Protein AF-A0A016TIL7-F1 (afdb_monomer_lite)

Secondary structure (DSSP, 8-state):
----EEEEE-STT-EEEEEE-GGG-S-EEEEEEEE-TTS-EEEEEEEEEESSEEEEEEE-TTS-EEEEEEESPEEEESPPP-

Sequence (82 aa):
MSQTRSWTYAKKLQKNTFQQKADECGLKDWEIATFDESGKPAHTVKVTLDGIGRVTYKVGDDLKPVQKDRQGAICKGECAPL

Radius of gyration: 12.38 Å; chains: 1; bounding box: 29×27×32 Å

Foldseek 3Di:
DQPAAEAEAEDAFDKDKDWDAPVNAAFHKYWYWYADPVRHTQDIFIKTKHFGWMWMWTQHPSSDTATDDIDGIDIDGPHHDD

pLDDT: mean 75.25, std 10.39, range [32.56, 86.19]

Structure (mmCIF, N/CA/C/O backbone):
data_AF-A0A016TIL7-F1
#
_entry.id   AF-A0A016TIL7-F1
#
loop_
_atom_site.group_PDB
_atom_site.id
_atom_site.type_symbol
_atom_site.label_atom_id
_atom_site.label_alt_id
_atom_site.label_comp_id
_atom_site.label_asym_id
_atom_site.label_entity_id
_atom_site.label_seq_id
_atom_site.pdbx_PDB_ins_code
_atom_site.Cartn_x
_atom_site.Cartn_y
_atom_site.Cartn_z
_atom_site.occupancy
_atom_site.B_iso_or_equiv
_atom_site.auth_seq_id
_atom_site.auth_comp_id
_atom_site.auth_asym_id
_atom_site.auth_atom_id
_atom_site.pdbx_PDB_model_num
ATOM 1 N N . MET A 1 1 ? -18.895 9.240 9.288 1.00 32.56 1 MET A N 1
ATOM 2 C CA . MET A 1 1 ? -17.951 9.773 8.283 1.00 32.56 1 MET A CA 1
ATOM 3 C C . MET A 1 1 ? -16.763 8.826 8.234 1.00 32.56 1 MET A C 1
ATOM 5 O O . MET A 1 1 ? -15.899 8.905 9.098 1.00 32.56 1 MET A O 1
ATOM 9 N N . SER A 1 2 ? -16.773 7.853 7.324 1.00 41.28 2 SER A N 1
ATOM 10 C CA . SER A 1 2 ? -15.672 6.892 7.192 1.00 41.28 2 SER A CA 1
ATOM 11 C C . SER A 1 2 ? -14.467 7.623 6.603 1.00 41.28 2 SER A C 1
ATOM 13 O O . SER A 1 2 ? -14.496 8.011 5.441 1.00 41.28 2 SER A O 1
ATOM 15 N N . GLN A 1 3 ? -13.442 7.893 7.414 1.00 50.31 3 GLN A N 1
ATOM 16 C CA . GLN A 1 3 ? -12.179 8.439 6.916 1.00 50.31 3 GLN A CA 1
ATOM 17 C C . GLN A 1 3 ? -11.482 7.355 6.089 1.00 50.31 3 GLN A C 1
ATOM 19 O O . GLN A 1 3 ? -10.814 6.483 6.643 1.00 50.31 3 GLN A O 1
ATOM 24 N N . THR A 1 4 ? -11.663 7.394 4.770 1.00 56.09 4 THR A N 1
ATOM 25 C CA . THR A 1 4 ? -10.845 6.624 3.830 1.00 56.09 4 THR A CA 1
ATOM 26 C C . THR A 1 4 ? -9.410 7.106 3.976 1.00 56.09 4 THR A C 1
ATOM 28 O O . THR A 1 4 ? -9.111 8.282 3.765 1.00 56.09 4 THR A O 1
ATOM 31 N N . ARG A 1 5 ? -8.516 6.216 4.398 1.00 69.38 5 ARG A N 1
ATOM 32 C CA . ARG A 1 5 ? -7.097 6.546 4.518 1.00 69.38 5 ARG A CA 1
ATOM 33 C C . ARG A 1 5 ? -6.435 6.296 3.167 1.00 69.38 5 ARG A C 1
ATOM 35 O O . ARG A 1 5 ? -6.385 5.163 2.696 1.00 69.38 5 ARG A O 1
ATOM 42 N N . SER A 1 6 ? -5.947 7.365 2.545 1.00 71.25 6 SER A N 1
ATOM 43 C CA . SER A 1 6 ? -5.214 7.306 1.282 1.00 71.25 6 SER A CA 1
ATOM 44 C C . SER A 1 6 ? -3.710 7.222 1.537 1.00 71.25 6 SER A C 1
ATOM 46 O O . SER A 1 6 ? -3.148 8.041 2.269 1.00 71.25 6 SER A O 1
ATOM 48 N N . TRP A 1 7 ? -3.050 6.263 0.903 1.00 77.75 7 TRP A N 1
ATOM 49 C CA . TRP A 1 7 ? -1.604 6.113 0.897 1.00 77.75 7 TRP A CA 1
ATOM 50 C C . TRP A 1 7 ? -1.041 6.514 -0.453 1.00 77.75 7 TRP A C 1
ATOM 52 O O . TRP A 1 7 ? -1.497 6.042 -1.490 1.00 77.75 7 TRP A O 1
ATOM 62 N N . THR A 1 8 ? -0.019 7.358 -0.432 1.00 80.00 8 THR A N 1
ATOM 63 C CA . THR A 1 8 ? 0.585 7.898 -1.644 1.00 80.00 8 THR A CA 1
ATOM 64 C C . THR A 1 8 ? 2.051 7.497 -1.757 1.00 80.00 8 THR A C 1
ATOM 66 O O 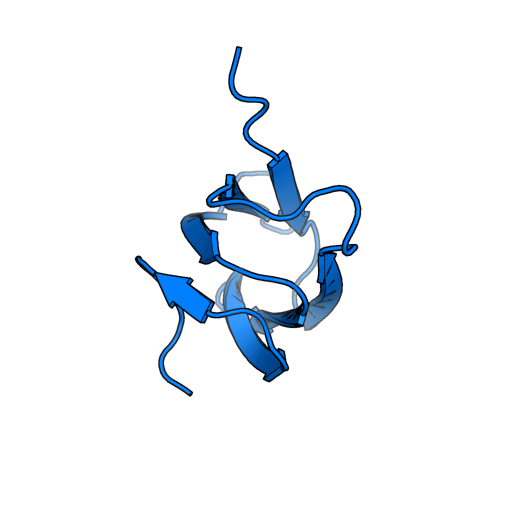. THR A 1 8 ? 2.827 7.599 -0.804 1.00 80.00 8 THR A O 1
ATOM 69 N N . TYR A 1 9 ? 2.436 7.035 -2.944 1.00 81.50 9 TYR A N 1
ATOM 70 C CA . TYR A 1 9 ? 3.812 6.690 -3.280 1.00 81.50 9 TYR A CA 1
ATOM 71 C C . TYR A 1 9 ? 4.294 7.561 -4.425 1.00 81.50 9 TYR A C 1
ATOM 73 O O . TYR A 1 9 ? 3.767 7.470 -5.527 1.00 81.50 9 TYR A O 1
ATOM 81 N N . ALA A 1 10 ? 5.311 8.379 -4.176 1.00 74.69 10 ALA A N 1
ATOM 82 C CA . ALA A 1 10 ? 5.817 9.324 -5.168 1.00 74.69 10 ALA A CA 1
ATOM 83 C C . ALA A 1 10 ? 7.025 8.797 -5.956 1.00 74.69 10 ALA A C 1
ATOM 85 O O . ALA A 1 10 ? 7.492 9.464 -6.873 1.00 74.69 10 ALA A O 1
ATOM 86 N N . LYS A 1 11 ? 7.586 7.643 -5.568 1.00 76.38 11 LYS A N 1
ATOM 87 C CA . LYS A 1 11 ? 8.821 7.112 -6.155 1.00 76.38 11 LYS A CA 1
ATOM 88 C C . LYS A 1 11 ? 8.701 5.633 -6.507 1.00 76.38 11 LYS A C 1
ATOM 90 O O . LYS A 1 11 ? 8.136 4.841 -5.748 1.00 76.38 11 LYS A O 1
ATOM 95 N N . LYS A 1 12 ? 9.329 5.255 -7.624 1.00 78.56 12 LYS A N 1
ATOM 96 C C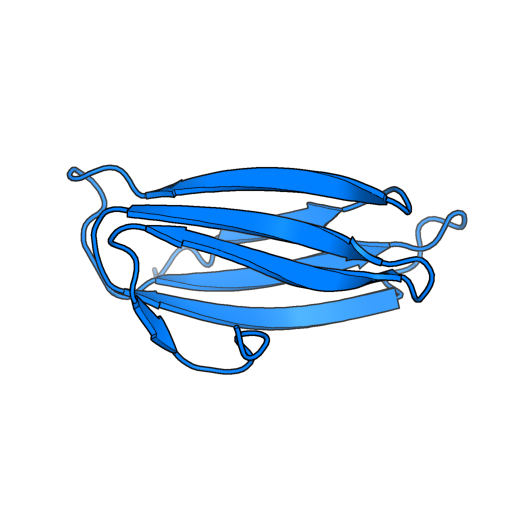A . LYS A 1 12 ? 9.604 3.855 -7.983 1.00 78.56 12 LYS A CA 1
ATOM 97 C C . LYS A 1 12 ? 10.410 3.189 -6.867 1.00 78.56 12 LYS A C 1
ATOM 99 O O . LYS A 1 12 ? 11.209 3.843 -6.196 1.00 78.56 12 LYS A O 1
ATOM 104 N N . LEU A 1 13 ? 10.179 1.895 -6.643 1.00 79.31 13 LEU A N 1
ATOM 105 C CA . LEU A 1 13 ? 10.841 1.087 -5.607 1.00 79.31 13 LEU A CA 1
ATOM 106 C C . LEU A 1 13 ? 10.584 1.530 -4.157 1.00 79.31 13 LEU A C 1
ATOM 108 O O . LEU A 1 13 ? 11.119 0.909 -3.232 1.00 79.31 13 LEU A O 1
ATOM 112 N N . GLN A 1 14 ? 9.739 2.541 -3.933 1.00 83.19 14 GLN A N 1
ATOM 113 C CA . GLN A 1 14 ? 9.363 2.967 -2.595 1.00 83.19 14 GLN A CA 1
ATOM 114 C C . GLN A 1 14 ? 8.612 1.837 -1.887 1.00 83.19 14 GLN A C 1
ATOM 116 O O . GLN A 1 14 ? 7.698 1.218 -2.438 1.00 83.19 14 GLN A O 1
ATOM 121 N N . LYS A 1 15 ? 9.018 1.565 -0.646 1.00 84.62 15 LYS A N 1
ATOM 122 C CA . LYS A 1 15 ? 8.411 0.556 0.214 1.00 84.62 15 LYS A CA 1
ATOM 123 C C . LYS A 1 15 ? 7.882 1.234 1.463 1.00 84.62 15 LYS A C 1
ATOM 125 O O . LYS A 1 15 ? 8.661 1.823 2.205 1.00 84.62 15 LYS A O 1
ATOM 130 N N . ASN A 1 16 ? 6.594 1.063 1.729 1.00 82.94 16 ASN A N 1
ATOM 131 C CA . ASN A 1 16 ? 5.999 1.481 2.988 1.00 82.94 16 ASN A CA 1
ATOM 132 C C . ASN A 1 16 ? 5.377 0.269 3.673 1.00 82.94 16 ASN A C 1
ATOM 134 O O . ASN A 1 16 ? 4.716 -0.558 3.040 1.00 82.94 16 ASN A O 1
ATOM 138 N N . THR A 1 17 ? 5.599 0.187 4.979 1.00 82.44 17 THR A N 1
ATOM 139 C CA . THR A 1 17 ? 4.929 -0.771 5.849 1.00 82.44 17 THR A CA 1
ATOM 140 C C . THR A 1 17 ? 3.909 -0.012 6.673 1.00 82.44 17 THR A C 1
ATOM 142 O O . THR A 1 17 ? 4.250 0.932 7.382 1.00 82.44 17 THR A O 1
ATOM 145 N N . PHE A 1 18 ? 2.657 -0.430 6.575 1.00 76.75 18 PHE A N 1
ATOM 146 C CA . PHE A 1 18 ? 1.561 0.112 7.356 1.00 76.75 18 PHE A CA 1
ATOM 147 C C . PHE A 1 18 ? 1.194 -0.888 8.429 1.00 76.75 18 PHE A C 1
ATOM 149 O O . PHE A 1 18 ? 1.084 -2.078 8.154 1.00 76.75 18 PHE A O 1
ATOM 156 N N . GLN A 1 19 ? 0.997 -0.407 9.647 1.00 76.31 19 GLN A N 1
ATOM 157 C CA . GLN A 1 19 ? 0.552 -1.224 10.762 1.00 76.31 19 GLN A CA 1
ATOM 158 C C . GLN A 1 19 ? -0.776 -0.671 11.267 1.00 76.31 19 GLN A C 1
ATOM 160 O O . GLN A 1 19 ? -0.849 0.476 11.707 1.00 76.31 19 GLN A O 1
ATOM 165 N N . GLN A 1 20 ? -1.824 -1.486 11.185 1.00 71.94 20 GLN A N 1
ATOM 166 C CA . GLN A 1 20 ? -3.109 -1.204 11.801 1.00 71.94 20 GLN A CA 1
ATOM 167 C C . GLN A 1 20 ? -2.988 -1.512 13.299 1.00 71.94 20 GLN A C 1
ATOM 169 O O . GLN A 1 20 ? -2.659 -2.636 13.688 1.00 71.94 20 GLN A O 1
ATOM 174 N N . LYS A 1 21 ? -3.171 -0.488 14.138 1.00 69.31 21 LYS A N 1
ATOM 175 C CA . LYS A 1 21 ? -3.136 -0.620 15.601 1.00 69.31 21 LYS A CA 1
ATOM 176 C C . LYS A 1 21 ? -4.448 -1.211 16.114 1.00 69.31 21 LYS A C 1
ATOM 178 O O . LYS A 1 21 ? -5.491 -1.026 15.493 1.00 69.31 21 LYS A O 1
ATOM 183 N N . ALA A 1 22 ? -4.388 -1.874 17.268 1.00 64.62 22 ALA A N 1
ATOM 184 C CA . ALA A 1 22 ? -5.549 -2.482 17.918 1.00 64.62 22 ALA A CA 1
ATOM 185 C C . ALA A 1 22 ? -6.667 -1.474 18.233 1.00 64.62 22 ALA A C 1
ATOM 187 O O . ALA A 1 22 ? -7.839 -1.805 18.085 1.00 64.62 22 ALA A O 1
ATOM 188 N N . ASP A 1 23 ? -6.308 -0.230 18.561 1.00 66.50 23 ASP A N 1
ATOM 189 C CA . ASP A 1 23 ? -7.255 0.870 18.797 1.00 66.50 23 ASP A CA 1
ATOM 190 C C . ASP A 1 23 ? -8.089 1.258 17.564 1.00 66.50 23 ASP A C 1
ATOM 192 O O . ASP A 1 23 ? -9.086 1.963 17.679 1.00 66.50 23 ASP A O 1
ATOM 196 N N . GLU A 1 24 ? -7.692 0.813 16.370 1.00 65.31 24 GLU A N 1
ATOM 197 C CA . GLU A 1 24 ? -8.370 1.114 15.108 1.00 65.31 24 GLU A CA 1
ATOM 198 C C . GLU A 1 24 ? -8.982 -0.125 14.447 1.00 65.31 24 GLU A C 1
ATOM 200 O O . GLU A 1 24 ? -9.222 -0.107 13.237 1.00 65.31 24 GLU A O 1
ATOM 205 N N . CYS A 1 25 ? -9.217 -1.181 15.233 1.00 56.00 25 CYS A N 1
ATOM 206 C CA . CYS A 1 25 ? -9.759 -2.454 14.771 1.00 56.00 25 CYS A CA 1
ATOM 207 C C . CYS A 1 25 ? -11.083 -2.255 14.011 1.00 56.00 25 CYS A C 1
ATOM 209 O O . CYS A 1 25 ? -12.098 -1.866 14.591 1.00 56.00 25 CYS A O 1
ATOM 211 N N . GLY A 1 26 ? -11.065 -2.518 12.703 1.00 61.47 26 GLY A N 1
ATOM 212 C CA . GLY A 1 26 ? -12.254 -2.505 11.857 1.00 61.47 26 GLY A CA 1
ATOM 213 C C . GLY A 1 26 ? -11.932 -2.600 10.366 1.00 61.47 26 GLY A C 1
ATOM 214 O O . GLY A 1 26 ? -10.814 -2.312 9.939 1.00 61.47 26 GLY A O 1
ATOM 215 N N . LEU A 1 27 ? -12.940 -2.975 9.573 1.00 65.88 27 LEU A N 1
ATOM 216 C CA . LEU A 1 27 ? -12.911 -2.887 8.112 1.00 65.88 27 LEU A CA 1
ATOM 217 C C . LEU A 1 27 ? -12.713 -1.424 7.715 1.00 65.88 27 LEU A C 1
ATOM 219 O O . LEU A 1 27 ? -13.633 -0.612 7.833 1.00 65.88 27 LEU A O 1
ATOM 223 N N . LYS A 1 28 ? -11.509 -1.081 7.259 1.00 72.44 28 LYS A N 1
ATOM 224 C CA . LYS A 1 28 ? -11.23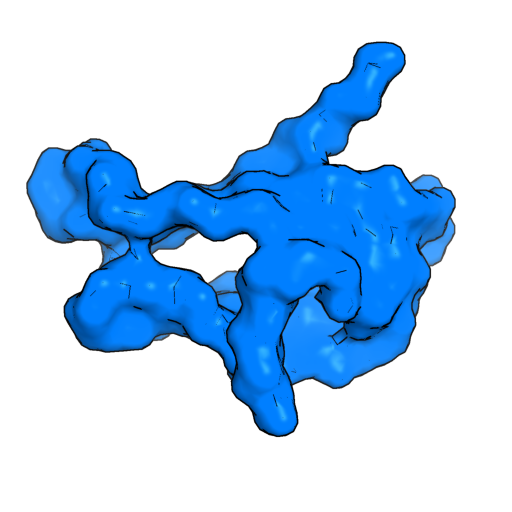5 0.233 6.676 1.00 72.44 28 LYS A CA 1
ATOM 225 C C . LYS A 1 28 ? -10.925 0.068 5.202 1.00 72.44 28 LYS A C 1
ATOM 227 O O . LYS A 1 28 ? -10.121 -0.788 4.827 1.00 72.44 28 LYS A O 1
ATOM 232 N N . ASP A 1 29 ? -11.560 0.904 4.393 1.00 77.25 29 ASP A N 1
ATOM 233 C CA . ASP A 1 29 ? -11.207 1.063 2.993 1.00 77.25 29 ASP A CA 1
ATOM 234 C C . ASP A 1 29 ? -9.980 1.958 2.892 1.00 77.25 29 ASP A C 1
ATOM 236 O O . ASP A 1 29 ? -9.923 3.061 3.451 1.00 77.25 29 ASP A O 1
ATOM 240 N N . TRP A 1 30 ? -8.995 1.451 2.172 1.00 77.62 30 TRP A N 1
ATOM 241 C CA . TRP A 1 30 ? -7.747 2.126 1.901 1.00 77.62 30 TRP A CA 1
ATOM 242 C C . TRP A 1 30 ? -7.604 2.313 0.407 1.00 77.62 30 TRP A C 1
ATOM 244 O O . TRP A 1 30 ? -7.988 1.462 -0.395 1.00 77.62 30 TRP A O 1
ATOM 254 N N . GLU A 1 31 ? -7.009 3.432 0.037 1.00 83.56 31 GLU A N 1
ATOM 255 C CA . GLU A 1 31 ? -6.706 3.733 -1.351 1.00 83.56 31 GLU A CA 1
ATOM 256 C C . GLU A 1 31 ? -5.201 3.924 -1.479 1.00 83.56 31 GLU A C 1
ATOM 258 O O . GLU A 1 31 ? -4.621 4.749 -0.779 1.00 83.56 31 GLU A O 1
ATOM 263 N N . ILE A 1 32 ? -4.551 3.140 -2.334 1.00 83.44 32 ILE A N 1
ATOM 264 C CA . ILE A 1 32 ? -3.133 3.291 -2.643 1.00 83.44 32 ILE A CA 1
ATOM 265 C C . ILE A 1 32 ? -3.021 3.979 -3.992 1.00 83.44 32 ILE A C 1
ATOM 267 O O . ILE A 1 32 ? -3.340 3.375 -5.012 1.00 83.44 32 ILE A O 1
ATOM 271 N N . ALA A 1 33 ? -2.518 5.206 -3.993 1.00 86.00 33 ALA A N 1
ATOM 272 C CA . ALA A 1 33 ? -2.179 5.944 -5.197 1.00 86.00 33 ALA A CA 1
ATOM 273 C C . ALA A 1 33 ? -0.657 5.972 -5.389 1.00 86.00 33 ALA A C 1
ATOM 275 O O . ALA A 1 33 ? 0.102 6.370 -4.502 1.00 86.00 33 ALA A O 1
ATOM 276 N N . THR A 1 34 ? -0.192 5.563 -6.558 1.00 85.00 34 THR A N 1
ATOM 277 C CA . THR A 1 34 ? 1.196 5.710 -6.986 1.00 85.00 34 THR A CA 1
ATOM 278 C C . THR A 1 34 ? 1.291 6.836 -7.999 1.00 85.00 34 THR A C 1
ATOM 280 O O . THR A 1 34 ? 0.391 7.034 -8.813 1.00 85.00 34 THR A O 1
ATOM 283 N N . PHE A 1 35 ? 2.375 7.595 -7.939 1.00 83.31 35 PHE A N 1
ATOM 284 C CA . PHE A 1 35 ? 2.637 8.723 -8.818 1.00 83.31 35 PHE A CA 1
ATOM 285 C C . PHE A 1 35 ? 3.887 8.436 -9.642 1.00 83.31 35 PHE A C 1
ATOM 287 O O . PHE A 1 35 ? 4.852 7.852 -9.146 1.00 83.31 35 PHE A O 1
ATOM 294 N N . ASP A 1 36 ? 3.847 8.844 -10.904 1.00 80.62 36 ASP A N 1
ATOM 295 C CA . ASP A 1 36 ? 5.010 8.863 -11.782 1.00 80.62 36 ASP A CA 1
ATOM 296 C C . ASP A 1 36 ? 6.007 9.960 -11.362 1.00 80.62 36 ASP A C 1
ATOM 298 O O . ASP A 1 36 ? 5.672 10.869 -10.599 1.00 80.62 36 ASP A O 1
ATOM 302 N N . GLU A 1 37 ? 7.226 9.911 -11.902 1.00 78.62 37 GLU A N 1
ATOM 303 C CA . GLU A 1 37 ? 8.273 10.927 -11.711 1.00 78.62 37 GLU A CA 1
ATOM 304 C C . GLU A 1 37 ? 7.813 12.342 -12.111 1.00 78.62 37 GLU A C 1
ATOM 306 O O . GLU A 1 37 ? 8.326 13.335 -11.598 1.00 78.62 37 GLU A O 1
ATOM 311 N N . SER A 1 38 ? 6.784 12.437 -12.957 1.00 80.00 38 SER A N 1
ATOM 312 C CA . SER A 1 38 ? 6.121 13.686 -13.349 1.00 80.00 38 SER A CA 1
ATOM 313 C C . SER A 1 38 ? 5.088 14.208 -12.332 1.00 80.00 38 SER A C 1
ATOM 315 O O . SER A 1 38 ? 4.424 15.211 -12.593 1.00 80.00 38 SER A O 1
ATOM 317 N N . GLY A 1 39 ? 4.868 13.509 -11.211 1.00 77.25 39 GLY A N 1
ATOM 318 C CA . GLY A 1 39 ? 3.859 13.849 -10.199 1.00 77.25 39 GLY A CA 1
ATOM 319 C C . GLY A 1 39 ? 2.413 13.547 -10.610 1.00 77.25 39 GLY A C 1
ATOM 320 O O . GLY A 1 39 ? 1.477 13.980 -9.939 1.00 77.25 39 GLY A O 1
ATOM 321 N N . LYS A 1 40 ? 2.203 12.807 -11.706 1.00 82.06 40 LYS A N 1
ATOM 322 C CA . LYS A 1 40 ? 0.871 12.370 -12.154 1.00 82.06 40 LYS A CA 1
ATOM 323 C C . LYS A 1 40 ? 0.505 11.029 -11.514 1.00 82.06 40 LYS A C 1
ATOM 325 O O . LYS A 1 40 ? 1.372 10.157 -11.470 1.00 82.06 40 LYS A O 1
ATOM 330 N N . PRO A 1 41 ? -0.743 10.830 -11.052 1.00 81.50 41 PRO A N 1
ATOM 331 C CA . PRO A 1 41 ? -1.183 9.535 -10.546 1.00 81.50 41 PRO A CA 1
ATOM 332 C C . PRO A 1 41 ? -1.096 8.496 -11.670 1.00 81.50 41 PRO A C 1
ATOM 334 O O . PRO A 1 41 ? -1.711 8.656 -12.723 1.00 81.50 41 PRO A O 1
ATOM 337 N N . ALA A 1 42 ? -0.286 7.466 -11.451 1.00 84.31 42 ALA A N 1
ATOM 338 C CA . ALA A 1 42 ? -0.062 6.370 -12.381 1.00 84.31 42 ALA A CA 1
ATOM 339 C C . ALA A 1 42 ? -1.077 5.248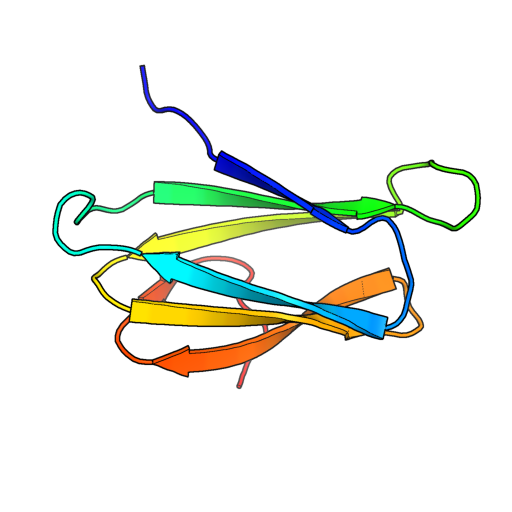 -12.142 1.00 84.31 42 ALA A C 1
ATOM 341 O O . ALA A 1 42 ? -1.779 4.837 -13.064 1.00 84.31 42 ALA A O 1
ATOM 342 N N . HIS A 1 43 ? -1.197 4.789 -10.893 1.00 82.56 43 HIS A N 1
ATOM 343 C CA . HIS A 1 43 ? -2.153 3.760 -10.503 1.00 82.56 43 HIS A CA 1
ATOM 344 C C . HIS A 1 43 ? -2.814 4.092 -9.173 1.00 82.56 43 HIS A C 1
ATOM 346 O O . HIS A 1 43 ? -2.146 4.483 -8.220 1.00 82.56 43 HIS A O 1
ATOM 352 N N . THR A 1 44 ? -4.119 3.855 -9.095 1.00 83.56 44 THR A N 1
ATOM 353 C CA . THR A 1 44 ? -4.880 3.941 -7.851 1.00 83.56 44 THR A CA 1
ATOM 354 C C . THR A 1 44 ? -5.581 2.613 -7.631 1.00 83.56 44 THR A C 1
ATOM 356 O O . THR A 1 44 ? -6.384 2.210 -8.468 1.00 83.56 44 THR A O 1
ATOM 359 N N . VAL A 1 45 ? -5.279 1.932 -6.528 1.00 81.88 45 VAL A N 1
ATOM 360 C CA . VAL A 1 45 ? -5.927 0.668 -6.151 1.00 81.88 45 VAL A CA 1
ATOM 361 C C . VAL A 1 45 ? -6.658 0.831 -4.830 1.00 81.88 45 VAL A C 1
ATOM 363 O O . VAL A 1 45 ? -6.178 1.507 -3.919 1.00 81.88 45 VAL A O 1
ATOM 366 N N . LYS A 1 46 ? -7.826 0.202 -4.719 1.00 81.56 46 LYS A N 1
ATOM 367 C CA . LYS A 1 46 ? -8.615 0.189 -3.486 1.00 81.56 46 LYS A CA 1
ATOM 368 C C . LYS A 1 46 ? -8.467 -1.160 -2.807 1.00 81.56 46 LYS A C 1
ATOM 370 O O . LYS A 1 46 ? -8.734 -2.202 -3.404 1.00 81.56 46 LYS A O 1
ATOM 375 N N . VAL A 1 47 ? -8.042 -1.129 -1.553 1.00 79.25 47 VAL A N 1
ATOM 376 C CA . VAL A 1 47 ? -7.834 -2.321 -0.736 1.00 79.25 47 VAL A CA 1
ATOM 377 C C . VAL A 1 47 ? -8.544 -2.143 0.590 1.00 79.25 47 VAL A C 1
ATOM 379 O O . VAL A 1 47 ? -8.427 -1.110 1.242 1.00 79.25 47 VAL A O 1
ATOM 382 N N . THR A 1 48 ? -9.273 -3.158 1.020 1.00 77.81 48 THR A N 1
ATOM 383 C CA . THR A 1 48 ? -9.931 -3.155 2.321 1.00 77.81 48 THR A CA 1
ATOM 384 C C . THR A 1 48 ? -9.093 -4.021 3.250 1.00 77.81 48 THR A C 1
ATOM 386 O O . THR A 1 48 ? -8.90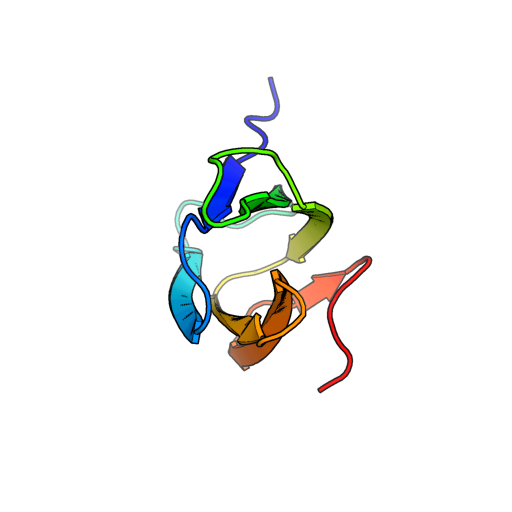4 -5.213 2.999 1.00 77.81 48 THR A O 1
ATOM 389 N N . LEU A 1 49 ? -8.549 -3.426 4.314 1.00 76.00 49 LEU A N 1
ATOM 390 C CA . LEU A 1 49 ? -7.834 -4.182 5.342 1.00 76.00 49 LEU A CA 1
ATOM 391 C C . LEU A 1 49 ? -8.740 -4.376 6.546 1.00 76.00 49 LEU A C 1
ATOM 393 O O . LEU A 1 49 ? -9.299 -3.416 7.077 1.00 76.00 49 LEU A O 1
ATOM 397 N N . ASP A 1 50 ? -8.828 -5.625 6.967 1.00 74.62 50 ASP A N 1
ATOM 398 C CA . ASP A 1 50 ? -9.676 -6.119 8.033 1.00 74.62 50 ASP A CA 1
ATOM 399 C C . ASP A 1 50 ? -8.799 -6.793 9.094 1.00 74.62 50 ASP A C 1
ATOM 401 O O . ASP A 1 50 ? -8.093 -7.764 8.809 1.00 74.62 50 ASP A O 1
ATOM 405 N N . GLY A 1 51 ? -8.810 -6.261 10.313 1.00 68.81 51 GLY A N 1
ATOM 406 C CA . GLY A 1 51 ? -8.068 -6.815 11.445 1.00 68.81 51 GLY A CA 1
ATOM 407 C C . GLY A 1 51 ? -6.733 -6.135 11.769 1.00 68.81 51 GLY A C 1
ATOM 408 O O . GLY A 1 51 ? -6.218 -5.275 11.053 1.00 68.81 51 GLY A O 1
ATOM 409 N N . ILE A 1 52 ? -6.176 -6.542 12.911 1.00 73.69 52 ILE A N 1
ATOM 410 C CA . ILE A 1 52 ? -4.970 -5.961 13.507 1.00 73.69 52 ILE A CA 1
ATOM 411 C C . ILE A 1 52 ? -3.746 -6.619 12.886 1.00 73.69 52 ILE A C 1
ATOM 413 O O . ILE A 1 52 ? -3.549 -7.830 12.990 1.00 73.69 52 ILE A O 1
ATOM 417 N N . GLY A 1 53 ? -2.891 -5.819 12.261 1.00 76.44 53 GLY A N 1
ATOM 418 C CA . GLY A 1 53 ? -1.741 -6.370 11.573 1.00 76.44 53 GLY A CA 1
ATOM 419 C C . GLY A 1 53 ? -0.906 -5.350 10.833 1.00 76.44 53 GLY A C 1
ATOM 420 O O . GLY A 1 53 ? -1.186 -4.154 10.853 1.00 76.44 53 GLY A O 1
ATOM 421 N N . ARG A 1 54 ? 0.136 -5.830 10.159 1.00 80.75 54 ARG A N 1
ATOM 422 C CA . ARG A 1 54 ? 0.957 -5.019 9.262 1.00 80.75 54 ARG A CA 1
ATOM 423 C C . ARG A 1 54 ? 0.829 -5.496 7.829 1.00 80.75 54 ARG A C 1
ATOM 425 O O . ARG A 1 54 ? 0.771 -6.696 7.582 1.00 80.75 54 ARG A O 1
ATOM 432 N N . VAL A 1 55 ? 0.843 -4.558 6.895 1.00 81.88 55 VAL A N 1
ATOM 433 C CA . VAL A 1 55 ? 0.927 -4.826 5.464 1.00 81.88 55 VAL A CA 1
ATOM 434 C C . VAL A 1 55 ? 2.049 -3.990 4.879 1.00 81.88 55 VAL A C 1
ATOM 436 O O . VAL A 1 55 ? 2.145 -2.789 5.122 1.00 81.88 55 VAL A O 1
ATOM 439 N N . THR A 1 56 ? 2.917 -4.633 4.109 1.00 85.62 56 THR A N 1
ATOM 440 C CA . THR A 1 56 ? 4.000 -3.973 3.390 1.00 85.62 56 THR A CA 1
ATOM 441 C C . THR A 1 56 ? 3.686 -3.949 1.910 1.00 85.62 56 THR A C 1
ATOM 443 O O . THR A 1 56 ? 3.527 -4.997 1.286 1.00 85.62 56 THR A O 1
ATOM 446 N N . TYR A 1 57 ? 3.678 -2.750 1.345 1.00 83.88 57 TYR A N 1
ATOM 447 C CA . TYR A 1 57 ? 3.528 -2.517 -0.084 1.00 83.88 57 TYR A CA 1
ATOM 448 C C . TYR A 1 57 ? 4.816 -1.924 -0.642 1.00 83.88 57 TYR A C 1
ATOM 450 O O . TYR A 1 57 ? 5.434 -1.042 -0.034 1.00 83.88 57 TYR A O 1
ATOM 458 N N . LYS A 1 58 ? 5.216 -2.423 -1.810 1.00 86.19 58 LYS A N 1
ATOM 459 C CA . LYS A 1 58 ? 6.345 -1.917 -2.585 1.00 86.19 58 LYS A CA 1
ATOM 460 C C . LYS A 1 58 ? 5.854 -1.521 -3.968 1.00 86.19 58 LYS A C 1
ATOM 462 O O . LYS A 1 58 ? 5.197 -2.317 -4.630 1.00 86.19 58 LYS A O 1
ATOM 467 N N . VAL A 1 59 ? 6.217 -0.328 -4.415 1.00 84.75 59 VAL A N 1
ATOM 468 C CA . VAL A 1 59 ? 5.984 0.099 -5.795 1.00 84.75 59 VAL A CA 1
ATOM 469 C C . VAL A 1 59 ? 6.995 -0.593 -6.704 1.00 84.75 59 VAL A C 1
ATOM 471 O O . VAL A 1 59 ? 8.203 -0.477 -6.487 1.00 84.75 59 VAL A O 1
ATOM 474 N N . GLY A 1 60 ? 6.503 -1.365 -7.672 1.00 81.12 60 GLY A N 1
ATOM 475 C CA . GLY A 1 60 ? 7.327 -1.974 -8.717 1.00 81.12 60 GLY A CA 1
ATOM 476 C C . GLY A 1 60 ? 7.825 -0.947 -9.735 1.00 81.12 60 GLY A C 1
ATOM 477 O O . GLY A 1 60 ? 7.445 0.223 -9.689 1.00 81.12 60 GLY A O 1
ATOM 478 N N . ASP A 1 61 ? 8.663 -1.388 -10.667 1.00 81.69 61 ASP A N 1
ATOM 479 C CA . ASP A 1 61 ? 9.162 -0.552 -11.765 1.00 81.69 61 ASP A CA 1
ATOM 480 C C . ASP A 1 61 ? 8.028 -0.025 -12.661 1.00 81.69 61 ASP A C 1
ATOM 482 O O . ASP A 1 61 ? 8.080 1.119 -13.110 1.00 81.69 61 ASP A O 1
ATOM 486 N N . ASP A 1 62 ? 6.939 -0.790 -12.792 1.00 79.88 62 ASP A N 1
ATOM 487 C CA . ASP A 1 62 ? 5.697 -0.400 -13.476 1.00 79.88 62 ASP A CA 1
ATOM 488 C C . ASP A 1 62 ? 4.847 0.632 -12.714 1.00 79.88 62 ASP A C 1
ATOM 490 O O . ASP A 1 62 ? 3.677 0.824 -13.034 1.00 79.88 62 ASP A O 1
ATOM 494 N N . LEU A 1 63 ? 5.367 1.232 -11.637 1.00 81.56 63 LEU A N 1
ATOM 495 C CA . LEU A 1 63 ? 4.614 2.098 -10.718 1.00 81.56 63 LEU A CA 1
ATOM 496 C C . LEU A 1 63 ? 3.404 1.412 -10.070 1.00 81.56 63 LEU A C 1
ATOM 498 O O . LEU A 1 63 ? 2.567 2.070 -9.458 1.00 81.56 63 LEU A O 1
ATOM 502 N N . LYS A 1 64 ? 3.297 0.086 -10.150 1.00 82.81 64 LYS A N 1
ATOM 503 C CA . LYS A 1 64 ? 2.200 -0.659 -9.533 1.00 82.81 64 LYS A CA 1
ATOM 504 C C . LYS A 1 64 ? 2.522 -0.960 -8.070 1.00 82.81 64 LYS A C 1
ATOM 506 O O . LYS A 1 64 ? 3.608 -1.476 -7.785 1.00 82.81 64 LYS A O 1
ATOM 511 N N . PRO A 1 65 ? 1.613 -0.663 -7.127 1.00 81.00 65 PRO A N 1
ATOM 512 C CA . PRO A 1 65 ? 1.791 -1.059 -5.740 1.00 81.00 65 PRO A CA 1
ATOM 513 C C . PRO A 1 65 ? 1.576 -2.571 -5.621 1.00 81.00 65 PRO A C 1
ATOM 515 O O . PRO A 1 65 ? 0.502 -3.088 -5.908 1.00 81.00 65 PRO A O 1
ATOM 518 N N . VAL A 1 66 ? 2.605 -3.293 -5.189 1.00 84.25 66 VAL A N 1
ATOM 519 C CA . VAL A 1 66 ? 2.557 -4.744 -4.987 1.00 84.25 66 VAL A CA 1
ATOM 520 C C . VAL A 1 66 ? 2.677 -5.038 -3.501 1.00 84.25 66 VAL A C 1
ATOM 522 O O . VAL A 1 66 ? 3.633 -4.611 -2.844 1.00 84.25 66 VAL A O 1
ATOM 525 N N . GLN A 1 67 ? 1.712 -5.782 -2.963 1.00 83.00 67 GLN A N 1
ATOM 526 C CA . GLN A 1 67 ? 1.786 -6.276 -1.593 1.00 83.00 67 GLN A CA 1
ATOM 527 C C . GLN A 1 67 ? 2.926 -7.295 -1.497 1.00 83.00 67 GLN A C 1
ATOM 529 O O . GLN A 1 67 ? 2.972 -8.258 -2.256 1.00 83.00 67 GLN A O 1
ATOM 534 N N . LYS A 1 68 ? 3.871 -7.072 -0.584 1.00 84.50 68 LYS A N 1
ATOM 535 C CA . LYS A 1 68 ? 5.018 -7.966 -0.367 1.00 84.50 68 LYS A CA 1
ATOM 536 C C . LYS A 1 68 ? 4.880 -8.823 0.876 1.00 84.50 68 LYS A C 1
ATOM 538 O O . LYS A 1 68 ? 5.373 -9.939 0.889 1.00 84.50 68 LYS A O 1
ATOM 543 N N . ASP A 1 69 ? 4.247 -8.290 1.911 1.00 82.56 69 ASP A N 1
ATOM 544 C CA . ASP A 1 69 ? 4.070 -8.989 3.180 1.00 82.56 69 ASP A CA 1
ATOM 545 C C . ASP A 1 69 ? 2.760 -8.547 3.821 1.00 82.56 69 ASP A C 1
ATOM 547 O O . ASP A 1 69 ? 2.392 -7.371 3.734 1.00 82.56 69 ASP A O 1
ATOM 551 N N . ARG A 1 70 ? 2.082 -9.481 4.487 1.00 82.38 70 ARG A N 1
ATOM 552 C CA . ARG A 1 70 ? 1.001 -9.178 5.423 1.00 82.38 70 ARG A CA 1
ATOM 553 C C . ARG A 1 70 ? 1.127 -10.084 6.638 1.00 82.38 70 ARG A C 1
ATOM 555 O O . ARG A 1 70 ? 1.336 -11.285 6.494 1.00 82.38 70 ARG A O 1
ATOM 562 N N . GLN A 1 71 ? 0.939 -9.527 7.825 1.00 79.50 71 GLN A N 1
ATOM 563 C CA . GLN A 1 71 ? 0.818 -10.299 9.060 1.00 79.50 71 GLN A CA 1
ATOM 564 C C . GLN A 1 71 ? -0.374 -9.799 9.850 1.00 79.50 71 GLN A C 1
ATOM 566 O O . GLN A 1 71 ? -0.460 -8.604 10.117 1.00 79.50 71 GLN A O 1
ATOM 571 N N . GLY A 1 72 ? -1.281 -10.703 10.216 1.00 75.44 72 GLY A N 1
ATOM 572 C CA . GLY A 1 72 ? -2.464 -10.414 11.035 1.00 75.44 72 GLY A CA 1
ATOM 573 C C . GLY A 1 72 ? -3.592 -9.667 10.315 1.00 75.44 72 GLY A C 1
ATOM 574 O O . GLY A 1 72 ? -4.757 -9.939 10.575 1.00 75.44 72 GLY A O 1
ATOM 575 N N . ALA A 1 73 ? -3.270 -8.787 9.363 1.00 75.69 73 ALA A N 1
ATOM 576 C CA . ALA A 1 73 ? -4.261 -8.066 8.573 1.00 75.69 73 ALA A CA 1
ATOM 577 C C . ALA A 1 73 ? -4.788 -8.948 7.432 1.00 75.69 73 ALA A C 1
ATOM 579 O O . ALA A 1 73 ? -4.022 -9.433 6.590 1.00 75.69 73 ALA A O 1
ATOM 580 N N . ILE A 1 74 ? -6.106 -9.123 7.379 1.00 75.44 74 ILE A N 1
ATOM 581 C CA . ILE A 1 74 ? -6.802 -9.742 6.256 1.00 75.44 74 ILE A CA 1
ATOM 582 C C . ILE A 1 74 ? -7.001 -8.662 5.198 1.00 75.44 74 ILE A C 1
ATOM 584 O O . ILE A 1 74 ? -7.531 -7.592 5.473 1.00 75.44 74 ILE A O 1
ATOM 588 N N . CYS A 1 75 ? -6.566 -8.937 3.974 1.00 72.94 75 CYS A N 1
ATOM 589 C CA . CYS A 1 75 ? -6.752 -8.026 2.853 1.00 72.94 75 CYS A CA 1
ATOM 590 C C . CYS A 1 75 ? -7.883 -8.559 1.965 1.00 72.94 75 CYS A C 1
ATOM 592 O O . CYS A 1 75 ? -7.817 -9.708 1.523 1.00 72.94 75 CYS A O 1
ATOM 594 N N . LYS A 1 76 ? -8.913 -7.736 1.738 1.00 71.50 76 LYS A N 1
ATOM 595 C CA . LYS A 1 76 ? -10.059 -7.976 0.848 1.00 71.50 76 LYS A CA 1
ATOM 596 C C . LYS A 1 76 ? -10.041 -6.930 -0.283 1.00 71.50 76 LYS A C 1
ATOM 598 O O . LYS A 1 76 ? -9.726 -5.770 -0.032 1.00 71.50 76 LYS A O 1
ATOM 603 N N . GLY A 1 77 ? -10.377 -7.323 -1.514 1.00 71.44 77 GLY A N 1
ATOM 604 C CA . GLY A 1 77 ? -10.359 -6.440 -2.697 1.00 71.44 77 GLY A CA 1
ATOM 605 C C . GLY A 1 77 ? -9.170 -6.698 -3.630 1.00 71.44 77 GLY A C 1
ATOM 606 O O . GLY A 1 77 ? -8.759 -7.849 -3.780 1.00 71.44 77 GLY A O 1
ATOM 607 N N . GLU A 1 78 ? -8.60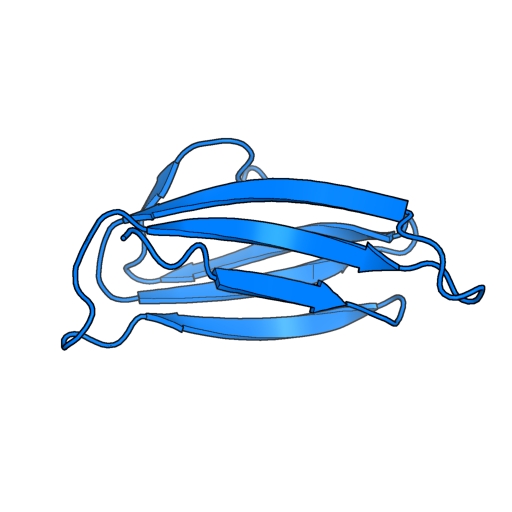9 -5.645 -4.240 1.00 64.56 78 GLU A N 1
ATOM 608 C CA . GLU A 1 78 ? -7.432 -5.719 -5.132 1.00 64.56 78 GLU A CA 1
ATOM 609 C C . GLU A 1 78 ? -6.118 -5.877 -4.353 1.00 64.56 78 GLU A C 1
ATOM 611 O O . GLU A 1 78 ? -5.156 -5.118 -4.481 1.00 64.56 78 GLU A O 1
ATOM 616 N N . CYS A 1 79 ? -6.084 -6.885 -3.494 1.00 65.56 79 CYS A N 1
ATOM 617 C CA . CYS A 1 79 ? -4.880 -7.283 -2.794 1.00 65.56 79 CYS A CA 1
ATOM 618 C C . CYS A 1 79 ? -4.032 -8.111 -3.752 1.00 65.56 79 CYS A C 1
ATOM 620 O O . CYS A 1 79 ? -4.515 -9.102 -4.303 1.00 65.56 79 CYS A O 1
ATOM 622 N N . ALA A 1 80 ? -2.771 -7.722 -3.949 1.00 59.59 80 ALA A N 1
ATOM 623 C CA . ALA A 1 80 ? -1.866 -8.522 -4.763 1.00 59.59 80 ALA A CA 1
ATOM 624 C C . ALA A 1 80 ? -1.803 -9.956 -4.190 1.00 59.59 80 ALA A C 1
ATOM 626 O O . ALA A 1 80 ? -1.659 -10.101 -2.967 1.00 59.59 80 ALA A O 1
ATOM 627 N N . PRO A 1 81 ? -1.946 -10.999 -5.030 1.00 52.31 81 PRO A N 1
ATOM 628 C CA . PRO A 1 81 ? -1.803 -12.375 -4.577 1.00 52.31 81 PRO A CA 1
ATOM 629 C C . PRO A 1 81 ? -0.393 -12.559 -4.002 1.00 52.31 81 PRO A C 1
ATOM 631 O O . PRO A 1 81 ? 0.584 -12.106 -4.603 1.00 52.31 81 PRO A O 1
ATOM 634 N N . LEU A 1 82 ? -0.319 -13.144 -2.804 1.00 53.16 82 LEU A N 1
ATOM 635 C CA . LEU A 1 82 ? 0.936 -13.526 -2.152 1.00 53.16 82 LEU A CA 1
ATOM 636 C C . LEU A 1 82 ? 1.411 -14.877 -2.673 1.00 53.16 82 LEU A C 1
ATOM 638 O O . LEU A 1 82 ? 0.538 -15.765 -2.810 1.00 53.16 82 LEU A O 1
#

Organism: NCBI:txid53326